Protein 3OIO (pdb70)

InterPro domains:
  IPR009057 Homedomain-like superfamily [SSF46689] (219-269)
  IPR009057 Homedomain-like superfamily [SSF46689] (271-321)
  IPR018060 AraC-like, DNA binding HTH domain [PF12833] (242-319)
  IPR018060 AraC-like, DNA binding HTH domain [PS01124] (222-320)
  IPR018060 AraC-like, DNA binding HTH domain [SM00342] (235-318)
  IPR018062 HTH domain AraC-type, conserved site [PS00041] (272-314)
  IPR029062 Class I glutamine amidotransferase-like [G3DSA:3.40.50.880] (7-208)
  IPR029062 Class I glutamine amidotransferase-like [SSF52317] (12-199)

Sequence (111 aa):
NAGSQPKKLTEAVSLEANIEEEPLSTDDIIAYYYYVGVSRRQLERRLFKQQYYLLGTVPSKYYLELLRLNRARQQLLQQTSKSIVQQIGLACGFSSSGPHFSSSSSTTYRNHFNNITPREERRAQRRAQPG

Nearest PDB structures (foldseek):
  3oio-assembly1_A  TM=1.005E+00  e=2.424E-17  Chromobacterium violaceum
  3w6v-assembly1_A  TM=8.859E-01  e=1.548E-05  Streptomyces griseus
  6swi-assembly1_A  TM=8.818E-01  e=4.375E-05  Geobacillus stearothermophilus
  4fe7-assembly1_A-2  TM=9.101E-01  e=1.237E-04  Escherichia coli
  3lsg-assembly1_A  TM=8.053E-01  e=5.445E-05  Fusobacterium nucleatum subsp. nucleatum

Solvent-accessible surface area: 6984 Å² total

CATH classification: 1.10.10.60

Secondary structure (DSSP, 8-state):
-GGG-HHHHHHHH----SSSPPPHHHHHHHHTS-HHHHHHHHHHHTSS-HHHHHHHHHHHHHHHHHHH----HHHHHHHTT-S-HHHHHHHHHHHHSS-HHHHHHTTT---

Radius of gyration: 15.27 Å; Cα contacts (8 Å, |Δi|>4): 131; chains: 1; bounding box: 41×25×36 Å

Structure (mmCIF, N/CA/C/O backbone):
data_3OIO
#
_entry.id   3OIO
#
_cell.length_a   96.753
_cell.length_b   96.753
_cell.length_c   33.312
_cell.angle_alpha   90.000
_cell.angle_beta   90.000
_cell.angle_gamma   120.000
#
_symmetry.space_group_name_H-M   'P 65'
#
loop_
_entity.id
_entity.type
_entity.pdbx_description
1 polymer 'Transcriptional regulator (AraC-type DNA-binding domain-containing proteins)'
2 non-polymer 'CHLORIDE ION'
3 non-polymer 'SULFATE ION'
4 water water
#
loop_
_atom_site.group_PDB
_atom_site.id
_atom_site.type_symbol
_atom_site.label_atom_id
_atom_site.label_alt_id
_atom_site.label_comp_id
_atom_site.label_asym_id
_atom_site.label_entity_id
_atom_site.label_seq_id
_atom_site.pdbx_PDB_ins_code
_atom_site.Cartn_x
_atom_site.Cartn_y
_atom_site.Cartn_z
_atom_site.occupancy
_atom_site.B_iso_or_equiv
_atom_site.auth_seq_id
_atom_site.auth_comp_id
_atom_site.auth_asym_id
_atom_site.auth_atom_id
_atom_site.pdbx_PDB_model_num
ATOM 1 N N . ASN A 1 2 ? 16.846 59.690 7.856 1.00 40.68 214 ASN A N 1
ATOM 2 C CA . ASN A 1 2 ? 15.500 59.308 8.413 1.00 39.91 214 ASN A CA 1
ATOM 3 C C . ASN A 1 2 ? 15.283 57.782 8.306 1.00 40.61 214 ASN A C 1
ATOM 4 O O . ASN A 1 2 ? 15.539 57.189 7.240 1.00 41.79 214 ASN A O 1
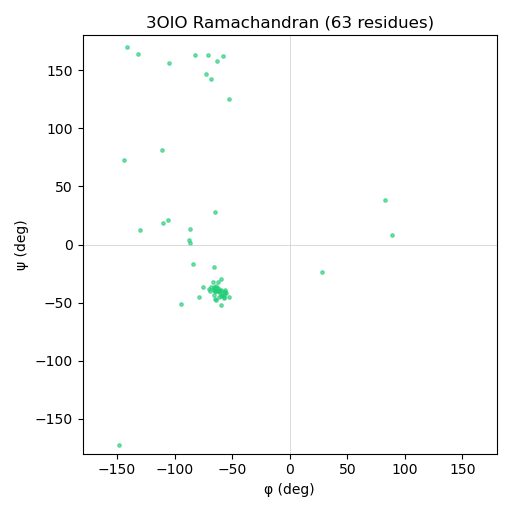ATOM 6 N N . ALA A 1 3 ? 14.790 57.170 9.393 1.00 42.02 215 ALA A N 1
ATOM 7 C CA . ALA A 1 3 ? 14.792 55.693 9.573 1.00 43.26 215 ALA A CA 1
ATOM 8 C C . ALA A 1 3 ? 14.167 54.886 8.419 1.00 43.84 215 ALA A C 1
ATOM 9 O O . ALA A 1 3 ? 14.742 53.866 8.006 1.00 44.78 215 ALA A O 1
ATOM 11 N N . GLY A 1 4 ? 13.006 55.325 7.919 1.00 44.14 216 GLY A N 1
ATOM 12 C CA . GLY A 1 4 ? 12.305 54.647 6.808 1.00 43.61 216 GLY A CA 1
ATOM 13 C C . GLY A 1 4 ? 13.117 54.566 5.520 1.00 44.03 216 GLY A C 1
ATOM 14 O O . GLY A 1 4 ? 12.960 53.641 4.716 1.00 42.27 216 GLY A O 1
ATOM 15 N N . SER A 1 5 ? 13.978 55.565 5.337 1.00 46.13 217 SER A N 1
ATOM 16 C CA . SER A 1 5 ? 14.923 55.633 4.227 1.00 46.98 217 SER A CA 1
ATOM 17 C C . SER A 1 5 ? 16.233 54.909 4.559 1.00 45.09 217 SER A C 1
ATOM 18 O O . SER A 1 5 ? 17.185 54.942 3.767 1.00 45.85 217 SER A O 1
ATOM 21 N N . GLN A 1 6 ? 16.290 54.275 5.729 1.00 41.63 218 GLN A N 1
ATOM 22 C CA . GLN A 1 6 ? 17.429 53.404 6.063 1.00 37.55 218 GLN A CA 1
ATOM 23 C C . GLN A 1 6 ? 16.962 51.998 6.093 1.00 33.89 218 GLN A C 1
ATOM 24 O O . GLN A 1 6 ? 16.685 51.459 7.191 1.00 32.06 218 GLN A O 1
ATOM 30 N N . PRO A 1 7 ? 16.863 51.389 4.906 1.00 31.53 219 PRO A N 1
ATOM 31 C CA . PRO A 1 7 ? 16.292 50.065 4.834 1.00 29.10 219 PRO A CA 1
ATOM 32 C C . PRO A 1 7 ? 17.010 49.042 5.685 1.00 25.62 219 PRO A C 1
ATOM 33 O O . PRO A 1 7 ? 16.369 48.122 6.155 1.00 24.39 219 PRO A O 1
ATOM 37 N N A LYS A 1 8 ? 18.325 49.167 5.875 0.50 24.34 220 LYS A N 1
ATOM 38 N N B LYS A 1 8 ? 18.332 49.151 5.855 0.50 24.29 220 LYS A N 1
ATOM 39 C CA A LYS A 1 8 ? 18.985 48.172 6.694 0.50 22.44 220 LYS A CA 1
ATOM 40 C CA B LYS A 1 8 ? 19.022 48.168 6.680 0.50 22.40 220 LYS A CA 1
ATOM 41 C C A LYS A 1 8 ? 18.537 48.244 8.140 0.50 21.41 220 LYS A C 1
ATOM 42 C C B LYS A 1 8 ? 18.583 48.247 8.140 0.50 21.34 220 LYS A C 1
ATOM 43 O O A LYS A 1 8 ? 18.391 47.216 8.808 0.50 20.73 220 LYS A O 1
ATOM 44 O O B LYS A 1 8 ? 18.469 47.219 8.814 0.50 20.64 220 LYS A O 1
ATOM 55 N N . LEU A 1 9 ? 18.323 49.461 8.624 1.00 20.84 221 LEU A N 1
ATOM 56 C CA . LEU A 1 9 ? 17.873 49.637 9.994 1.00 20.22 221 LEU A CA 1
ATOM 57 C C . LEU A 1 9 ? 16.427 49.139 10.144 1.00 19.37 221 LEU A C 1
ATOM 58 O O . LEU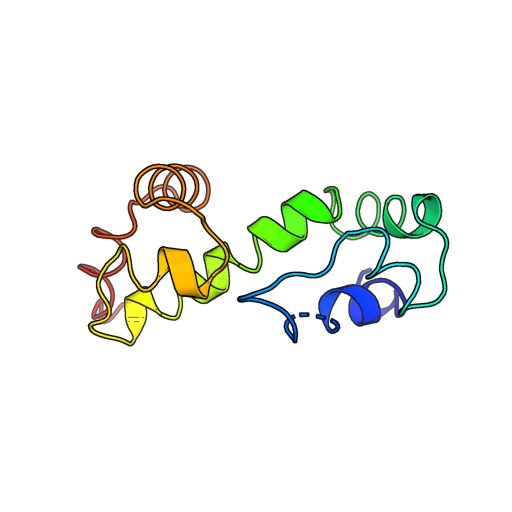 A 1 9 ? 16.102 48.418 11.091 1.00 18.96 221 LEU A O 1
ATOM 63 N N . THR A 1 10 ? 15.537 49.521 9.231 1.00 19.47 222 THR A N 1
ATOM 64 C CA . THR A 1 10 ? 14.157 49.016 9.310 1.00 19.32 222 THR A CA 1
ATOM 65 C C . THR A 1 10 ? 14.095 47.488 9.154 1.00 18.90 222 THR A C 1
ATOM 66 O O . THR A 1 10 ? 13.274 46.833 9.801 1.00 18.49 222 THR A O 1
ATOM 70 N N . GLU A 1 11 ? 15.010 46.903 8.361 1.00 17.69 223 GLU A N 1
ATOM 71 C CA . GLU A 1 11 ? 15.055 45.447 8.237 1.00 17.60 223 GLU A CA 1
ATOM 72 C C . GLU A 1 11 ? 15.423 44.815 9.581 1.00 16.89 223 GLU A C 1
ATOM 73 O O . GLU A 1 11 ? 14.799 43.849 10.030 1.00 17.27 223 GLU A O 1
ATOM 79 N N . ALA A 1 12 ? 16.450 45.376 10.213 1.00 15.76 224 ALA A N 1
ATOM 80 C CA . ALA A 1 12 ? 16.889 44.877 11.528 1.00 15.06 224 ALA A CA 1
ATOM 81 C C . ALA A 1 12 ? 15.742 44.985 12.537 1.00 15.42 224 ALA A C 1
ATOM 82 O O . ALA A 1 12 ? 15.491 44.050 13.310 1.00 15.19 224 ALA A O 1
ATOM 84 N N . VAL A 1 13 ? 15.036 46.111 12.545 1.00 14.87 225 VAL A N 1
ATOM 85 C CA . VAL A 1 13 ? 13.952 46.250 13.502 1.00 15.25 225 VAL A CA 1
ATOM 86 C C . VAL A 1 13 ? 12.832 45.236 13.220 1.00 15.90 225 VAL A C 1
ATOM 87 O O . VAL A 1 13 ? 12.287 44.643 14.150 1.00 15.58 225 VAL A O 1
ATOM 91 N N . SER A 1 14 ? 12.517 45.010 11.946 1.00 15.55 226 SER A N 1
ATOM 92 C CA . SER A 1 14 ? 11.500 44.008 11.602 1.00 16.89 226 SER A CA 1
ATOM 93 C C . SER A 1 14 ? 11.907 42.610 12.054 1.00 17.15 226 SER A C 1
ATOM 94 O O . SER A 1 14 ? 11.078 41.844 12.560 1.00 17.66 226 SER A O 1
ATOM 97 N N . LEU A 1 15 ? 13.195 42.287 11.906 1.00 16.87 227 LEU A N 1
ATOM 98 C CA . LEU A 1 15 ? 13.675 41.000 12.352 1.00 17.06 227 LEU A CA 1
ATOM 99 C C . LEU A 1 15 ? 13.555 40.893 13.872 1.00 16.96 227 LEU A C 1
ATOM 100 O O . LEU A 1 15 ? 13.106 39.861 14.402 1.00 17.61 227 LEU A O 1
ATOM 113 N N . GLU A 1 17 ? 11.407 42.396 15.777 1.00 15.27 229 GLU A N 1
ATOM 114 C CA . GLU A 1 17 ? 9.977 42.281 16.073 1.00 16.29 229 GLU A CA 1
ATOM 115 C C . GLU A 1 17 ? 9.428 40.869 15.895 1.00 18.12 229 GLU A C 1
ATOM 116 O O . GLU A 1 17 ? 8.414 40.534 16.529 1.00 19.56 229 GLU A O 1
ATOM 122 N N . ALA A 1 18 ? 10.088 40.052 15.066 1.00 18.39 230 ALA A N 1
ATOM 123 C CA . ALA A 1 18 ? 9.700 38.660 14.874 1.00 19.58 230 ALA A CA 1
ATOM 124 C C . ALA A 1 18 ? 10.314 37.712 15.901 1.00 20.00 230 ALA A C 1
ATOM 125 O O . ALA A 1 18 ? 10.036 36.508 15.853 1.00 21.18 230 ALA A O 1
ATOM 127 N N . ASN A 1 19 ? 11.092 38.245 16.846 1.00 18.05 231 ASN A N 1
ATOM 128 C CA . ASN A 1 19 ? 11.868 37.415 17.785 1.00 17.49 231 ASN A CA 1
ATOM 129 C C . ASN A 1 19 ? 11.885 38.090 19.153 1.00 17.06 231 ASN A C 1
ATOM 130 O O . ASN A 1 19 ? 12.895 38.663 19.590 1.00 16.49 231 ASN A O 1
ATOM 135 N N . ILE A 1 20 ? 10.735 38.042 19.817 1.00 17.95 232 ILE A N 1
ATOM 136 C CA . ILE A 1 20 ? 10.574 38.738 21.083 1.00 18.86 232 ILE A CA 1
ATOM 137 C C . ILE A 1 20 ? 10.830 37.877 22.322 1.00 19.81 232 ILE A C 1
ATOM 138 O O . ILE A 1 20 ? 11.602 38.281 23.213 1.00 19.61 232 ILE A O 1
ATOM 143 N N . GLU A 1 21 ? 10.195 36.708 22.399 1.00 21.47 233 GLU A N 1
ATOM 144 C CA . GLU A 1 21 ? 10.386 35.832 23.566 1.00 22.71 233 GLU A CA 1
ATOM 145 C C . GLU A 1 21 ? 11.796 35.254 23.712 1.00 22.22 233 GLU A C 1
ATOM 146 O O . GLU A 1 21 ? 12.311 35.116 24.846 1.00 22.20 233 GLU A O 1
ATOM 152 N N A GLU A 1 22 ? 12.404 34.933 22.571 0.50 21.27 234 GLU A N 1
ATOM 153 N N B GLU A 1 22 ? 12.404 34.892 22.583 0.50 21.30 234 GLU A N 1
ATOM 154 C CA A GLU A 1 22 ? 13.794 34.457 22.486 0.50 21.13 234 GLU A CA 1
ATOM 155 C CA B GLU A 1 22 ? 13.819 34.478 22.536 0.50 21.11 234 GLU A CA 1
ATOM 156 C C A GLU A 1 22 ? 14.538 35.396 21.541 0.50 19.30 234 GLU A C 1
ATOM 157 C C B GLU A 1 22 ? 14.529 35.399 21.562 0.50 19.33 234 GLU A C 1
ATOM 158 O O A GLU A 1 22 ? 14.684 35.106 20.337 0.50 19.58 234 GLU A O 1
ATOM 159 O O B GLU A 1 22 ? 14.639 35.096 20.358 0.50 19.72 234 GLU A O 1
ATOM 170 N N . PRO A 1 23 ? 14.983 36.549 22.062 1.00 17.92 235 PRO A N 1
ATOM 171 C CA . PRO A 1 23 ? 15.533 37.570 21.156 1.00 17.42 235 PRO A CA 1
ATOM 172 C C . PRO A 1 23 ? 16.868 37.175 20.552 1.00 17.32 235 PRO A C 1
ATOM 173 O O . PRO A 1 23 ? 17.621 36.405 21.144 1.00 18.89 235 PRO A O 1
ATOM 177 N N . LEU A 1 24 ? 17.116 37.642 19.335 1.00 17.17 236 LEU A N 1
ATOM 178 C CA . LEU A 1 24 ? 18.389 37.369 18.672 1.00 17.82 236 LEU A CA 1
ATOM 179 C C . LEU A 1 24 ? 19.526 38.175 19.308 1.00 17.57 236 LEU A C 1
ATOM 180 O O . LEU A 1 24 ? 19.322 39.303 19.746 1.00 17.46 236 LEU A O 1
ATOM 185 N N . SER A 1 25 ? 20.746 37.617 19.340 1.00 16.47 237 SER A N 1
ATOM 186 C CA . SER A 1 25 ? 21.873 38.437 19.704 1.00 16.60 237 SER A CA 1
ATOM 187 C C . SER A 1 25 ? 22.057 39.550 18.659 1.00 16.73 237 SER A C 1
ATOM 188 O O . SER A 1 25 ? 21.635 39.407 17.498 1.00 16.73 237 SER A O 1
ATOM 191 N N . THR A 1 26 ? 22.733 40.635 19.045 1.00 17.06 238 THR A N 1
ATOM 192 C CA . THR A 1 26 ? 23.059 41.714 18.069 1.00 18.58 238 THR A CA 1
ATOM 193 C C . THR A 1 26 ? 23.857 41.165 16.878 1.00 17.50 238 THR A C 1
ATOM 194 O O . THR A 1 26 ? 23.604 41.526 15.723 1.00 16.80 238 THR A O 1
ATOM 198 N N . ASP A 1 27 ? 24.810 40.269 17.169 1.00 17.51 239 ASP A N 1
ATOM 199 C CA . ASP A 1 27 ? 25.576 39.647 16.101 1.00 18.56 239 ASP A CA 1
ATOM 200 C C . ASP A 1 27 ? 24.690 38.903 15.129 1.00 17.18 239 ASP A C 1
ATOM 201 O O . ASP A 1 27 ? 24.923 38.974 13.922 1.00 16.93 239 ASP A O 1
ATOM 206 N N . ASP A 1 28 ? 23.723 38.150 15.652 1.00 16.73 240 ASP A N 1
ATOM 207 C CA . ASP A 1 28 ? 22.806 37.422 14.782 1.00 16.53 240 ASP A CA 1
ATOM 208 C C . ASP A 1 28 ? 21.918 38.338 13.959 1.00 15.55 240 ASP A C 1
ATOM 209 O O . ASP A 1 28 ? 21.658 38.041 12.773 1.00 15.55 240 ASP A O 1
ATOM 214 N N A ILE A 1 29 ? 21.474 39.457 14.536 0.50 14.77 241 ILE A N 1
ATOM 215 N N B ILE A 1 29 ? 21.475 39.453 14.544 0.50 14.87 241 ILE A N 1
ATOM 216 C CA A ILE A 1 29 ? 20.703 40.422 13.733 0.50 14.88 241 ILE A CA 1
ATOM 217 C CA B ILE A 1 29 ? 20.699 40.427 13.757 0.50 15.10 241 ILE A CA 1
ATOM 218 C C A ILE A 1 29 ? 21.570 40.904 12.571 0.50 14.32 241 ILE A C 1
ATOM 219 C C B ILE A 1 29 ? 21.562 40.917 12.586 0.50 14.46 241 ILE A C 1
ATOM 220 O O A ILE A 1 29 ? 21.128 40.926 11.410 0.50 14.49 241 ILE A O 1
ATOM 221 O O B ILE A 1 29 ? 21.111 40.937 11.428 0.50 14.68 241 ILE A O 1
ATOM 230 N N . ALA A 1 30 ? 22.810 41.281 12.881 1.00 14.23 242 ALA A N 1
ATOM 231 C CA . ALA A 1 30 ? 23.724 41.757 11.840 1.00 14.81 242 ALA A CA 1
ATOM 232 C C . ALA A 1 30 ? 23.981 40.693 10.765 1.00 15.54 242 ALA A C 1
ATOM 233 O O . ALA A 1 30 ? 23.951 41.027 9.563 1.00 15.50 242 ALA A O 1
ATOM 235 N N A TYR A 1 31 ? 24.205 39.434 11.157 0.50 15.65 243 TYR A N 1
ATOM 236 N N B TYR A 1 31 ? 24.205 39.440 11.171 0.50 16.14 243 TYR A N 1
ATOM 237 C CA A TYR A 1 31 ? 24.420 38.372 10.146 0.50 16.96 243 TYR A CA 1
ATOM 238 C CA B TYR A 1 31 ? 24.481 38.365 10.199 0.50 18.31 243 TYR A CA 1
ATOM 239 C C A TYR A 1 31 ? 23.204 38.215 9.233 0.50 17.80 243 TYR A C 1
ATOM 240 C C B TYR A 1 31 ? 23.280 38.189 9.264 0.50 18.37 243 TYR A C 1
ATOM 241 O O A TYR A 1 31 ? 23.346 38.046 8.009 0.50 18.44 243 TYR A O 1
ATOM 242 O O B TYR A 1 31 ? 23.427 37.997 8.047 0.50 18.89 243 TYR A O 1
ATOM 259 N N A TYR A 1 32 ? 22.005 38.270 9.819 0.50 17.91 244 TYR A N 1
ATOM 260 N N B TYR A 1 32 ? 22.077 38.278 9.824 0.50 18.30 244 TYR A N 1
ATOM 261 C CA A TYR A 1 32 ? 20.792 38.022 9.044 0.50 19.29 244 TYR A CA 1
ATOM 262 C CA B TYR A 1 32 ? 20.893 38.040 9.026 0.50 19.46 244 TYR A CA 1
ATOM 263 C C A TYR A 1 32 ? 20.432 39.200 8.121 0.50 19.12 244 TYR A C 1
ATOM 264 C C B TYR A 1 32 ? 20.657 39.191 8.039 0.50 19.13 244 TYR A C 1
ATOM 265 O O A TYR A 1 32 ? 19.828 38.984 7.058 0.50 20.18 244 TYR A O 1
ATOM 266 O O B TYR A 1 32 ? 20.387 38.953 6.841 0.50 19.74 244 TYR A O 1
ATOM 283 N N . VAL A 1 33 ? 20.766 40.424 8.524 1.00 18.77 245 VAL A N 1
ATOM 284 C CA . VAL A 1 33 ? 20.579 41.597 7.653 1.00 19.24 245 VAL A CA 1
ATOM 285 C C . VAL A 1 33 ? 21.744 41.862 6.705 1.00 19.22 245 VAL A C 1
ATOM 286 O O . VAL A 1 33 ? 21.575 42.594 5.713 1.00 21.70 245 VAL A O 1
ATOM 290 N N . GLY A 1 34 ? 22.894 41.246 6.942 1.00 17.49 246 GLY A N 1
ATOM 291 C CA . GLY A 1 34 ? 23.990 41.381 6.000 1.00 17.39 246 GLY A CA 1
ATOM 292 C C . GLY A 1 34 ? 24.804 42.641 6.188 1.00 16.76 246 GLY A C 1
ATOM 293 O O . GLY A 1 34 ? 25.221 43.270 5.200 1.00 17.04 246 GLY A O 1
ATOM 294 N N . VAL A 1 35 ? 25.027 43.022 7.447 1.00 15.55 247 VAL A N 1
ATOM 295 C CA . VAL A 1 35 ? 25.989 44.092 7.734 1.00 15.52 247 VAL A CA 1
ATOM 296 C C . VAL A 1 35 ? 26.906 43.624 8.849 1.00 14.66 247 VAL A C 1
ATOM 297 O O . VAL A 1 35 ? 26.577 42.642 9.534 1.00 15.33 247 VAL A O 1
ATOM 301 N N . SER A 1 36 ? 28.046 44.295 9.052 1.00 13.99 248 SER A N 1
ATOM 302 C CA . SER A 1 36 ? 28.871 43.944 10.213 1.00 14.53 248 SER A CA 1
ATOM 303 C C . SER A 1 36 ? 28.222 44.382 11.507 1.00 14.51 248 SER A C 1
ATOM 304 O O . SER A 1 36 ? 27.316 45.231 11.508 1.00 14.72 248 SER A O 1
ATOM 307 N N . ARG A 1 37 ? 28.692 43.818 12.616 1.00 14.89 249 ARG A N 1
ATOM 308 C CA . ARG A 1 37 ? 28.187 44.257 13.900 1.00 15.47 249 ARG A CA 1
ATOM 309 C C . ARG A 1 37 ? 28.392 45.783 14.087 1.00 15.53 249 ARG A C 1
ATOM 310 O O . ARG A 1 37 ? 27.490 46.506 14.539 1.00 16.20 249 ARG A O 1
ATOM 318 N N . ARG A 1 38 ? 29.593 46.265 13.764 1.00 15.69 250 ARG A N 1
ATOM 319 C CA . ARG A 1 38 ? 29.898 47.680 13.879 1.00 17.34 250 ARG A CA 1
ATOM 320 C C . ARG A 1 38 ? 28.927 48.525 13.054 1.00 17.48 250 ARG A C 1
ATOM 321 O O . ARG A 1 38 ? 28.453 49.571 13.507 1.00 17.77 250 ARG A O 1
ATOM 329 N N . GLN A 1 39 ? 28.650 48.077 11.838 1.00 16.37 251 GLN A N 1
ATOM 330 C CA . GLN A 1 39 ? 27.724 48.818 10.982 1.00 16.48 251 GLN A CA 1
ATOM 331 C C . GLN A 1 39 ? 26.314 48.827 11.545 1.00 15.33 251 GLN A C 1
ATOM 332 O O . GLN A 1 39 ? 25.631 49.836 11.454 1.00 16.79 251 GLN A O 1
ATOM 338 N N . LEU A 1 40 ? 25.886 47.719 12.155 1.00 14.32 252 LEU A N 1
ATOM 339 C CA . LEU A 1 40 ? 24.553 47.674 12.722 1.00 13.50 252 LEU A CA 1
ATOM 340 C C . LEU A 1 40 ? 24.498 48.666 13.891 1.00 15.26 252 LEU A C 1
ATOM 341 O O . LEU A 1 40 ? 23.529 49.430 14.049 1.00 14.99 252 LEU A O 1
ATOM 346 N N . GLU A 1 41 ? 25.554 48.660 14.701 1.00 16.15 253 GLU A N 1
ATOM 347 C CA . GLU A 1 41 ? 25.619 49.590 15.836 1.00 19.24 253 GLU A CA 1
ATOM 348 C C . GLU A 1 41 ? 25.583 51.031 15.348 1.00 20.70 253 GLU A C 1
ATOM 349 O O . GLU A 1 41 ? 24.887 51.886 15.944 1.00 21.96 253 GLU A O 1
ATOM 355 N N A ARG A 1 42 ? 26.313 51.321 14.274 0.50 21.62 254 ARG A N 1
ATOM 356 N N B ARG A 1 42 ? 26.322 51.314 14.279 0.50 21.68 254 ARG A N 1
ATOM 357 C CA A ARG A 1 42 ? 26.314 52.671 13.725 0.50 23.51 254 ARG A CA 1
ATOM 358 C CA B ARG A 1 42 ? 26.332 52.642 13.684 0.50 23.64 254 ARG A CA 1
ATOM 359 C C A ARG A 1 42 ? 24.919 53.100 13.251 0.50 23.52 254 ARG A C 1
ATOM 360 C C B ARG A 1 42 ? 24.926 53.087 13.261 0.50 23.59 254 ARG A C 1
ATOM 361 O O A ARG A 1 42 ? 24.512 54.256 13.465 0.50 24.42 254 ARG A O 1
ATOM 362 O O B ARG A 1 42 ? 24.523 54.238 13.510 0.50 24.47 254 ARG A O 1
ATOM 377 N N . LEU A 1 43 ? 24.177 52.176 12.641 1.00 22.47 255 LEU A N 1
ATOM 378 C CA . LEU A 1 43 ? 22.815 52.480 12.184 1.00 23.02 255 LEU A CA 1
ATOM 379 C C . LEU A 1 43 ? 21.930 52.845 13.370 1.00 23.20 255 LEU A C 1
ATOM 380 O O . LEU A 1 43 ? 21.167 53.833 13.319 1.00 23.24 255 LEU A O 1
ATOM 385 N N . PHE A 1 44 ? 22.020 52.067 14.440 1.00 22.56 256 PHE A N 1
ATOM 386 C CA . PHE A 1 44 ? 21.144 52.301 15.587 1.00 22.81 256 PHE A CA 1
ATOM 387 C C . PHE A 1 44 ? 21.536 53.574 16.268 1.00 25.44 256 PHE A C 1
ATOM 388 O O . PHE A 1 44 ? 20.658 54.355 16.681 1.00 25.22 256 PHE A O 1
ATOM 396 N N . LYS A 1 45 ? 22.842 53.834 16.348 1.00 26.43 257 LYS A N 1
ATOM 397 C CA . LYS A 1 45 ? 23.295 55.078 16.987 1.00 30.48 257 LYS A CA 1
ATOM 398 C C . LYS A 1 45 ? 22.888 56.326 16.191 1.00 32.11 257 LYS A C 1
ATOM 399 O O . LYS A 1 45 ? 22.336 57.299 16.777 1.00 32.06 257 LYS A O 1
ATOM 405 N N A GLN A 1 46 ? 23.055 56.272 14.867 0.50 32.28 258 GLN A N 1
ATOM 406 N N B GLN A 1 46 ? 23.223 56.332 14.902 0.50 32.87 258 GLN A N 1
ATOM 407 C CA A GLN A 1 46 ? 22.680 57.383 13.978 0.50 33.63 258 GLN A CA 1
ATOM 408 C CA B GLN A 1 46 ? 23.085 57.522 14.068 0.50 34.81 258 GLN A CA 1
ATOM 409 C C A GLN A 1 46 ? 21.166 57.603 13.772 0.50 33.25 258 GLN A C 1
ATOM 410 C C B GLN A 1 46 ? 21.631 57.827 13.744 0.50 34.53 258 GLN A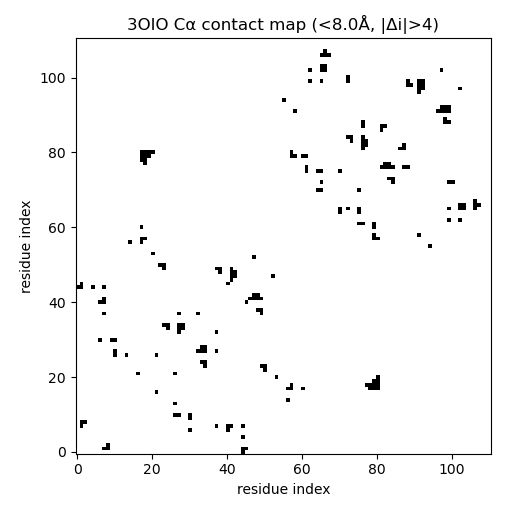 C 1
ATOM 411 O O A GLN A 1 46 ? 20.685 58.738 13.862 0.50 33.43 258 GLN A O 1
ATOM 412 O O B GLN A 1 46 ? 21.269 58.976 13.478 0.50 35.21 258 GLN A O 1
ATOM 423 N N A TYR A 1 47 ? 20.411 56.541 13.503 0.50 32.51 259 TYR A N 1
ATOM 424 N N B TYR A 1 47 ? 20.787 56.806 13.779 0.50 33.68 259 TYR A N 1
ATOM 425 C CA A TYR A 1 47 ? 19.013 56.697 13.054 0.50 31.79 259 TYR A CA 1
ATOM 426 C CA B TYR A 1 47 ? 19.374 57.025 13.504 0.50 33.11 259 TYR A CA 1
ATOM 427 C C A TYR A 1 47 ? 17.933 56.419 14.093 0.50 31.42 259 TYR A C 1
ATOM 428 C C B TYR A 1 47 ? 18.525 56.942 14.765 0.50 32.56 259 TYR A C 1
ATOM 429 O O A TYR A 1 47 ? 16.731 56.635 13.833 0.50 29.81 259 TYR A O 1
ATOM 430 O O B TYR A 1 47 ? 17.979 57.943 15.192 0.50 32.01 259 TYR A O 1
ATOM 447 N N A LEU A 1 48 ? 18.363 55.983 15.276 0.50 30.30 260 LEU A N 1
ATOM 448 N N B LEU A 1 48 ? 18.410 55.763 15.364 0.50 30.98 260 LEU A N 1
ATOM 449 C CA A LEU A 1 48 ? 17.455 55.852 16.407 0.50 30.04 260 LEU A CA 1
ATOM 450 C CA B LEU A 1 48 ? 17.523 55.611 16.517 0.50 30.42 260 LEU A CA 1
ATOM 451 C C A LEU A 1 48 ? 18.020 56.428 17.707 0.50 30.38 260 LEU A C 1
ATOM 452 C C B LEU A 1 48 ? 18.113 56.152 17.816 0.50 30.65 260 LEU A C 1
ATOM 453 O O A LEU A 1 48 ? 17.280 56.617 18.658 0.50 31.05 260 LEU A O 1
ATOM 454 O O B LEU A 1 48 ? 17.490 56.058 18.871 0.50 30.91 260 LEU A O 1
ATOM 463 N N . GLY A 1 49 ? 19.326 56.691 17.745 1.00 31.36 261 GLY A N 1
ATOM 464 C CA . GLY A 1 49 ? 19.969 57.291 18.935 1.00 30.88 261 GLY A CA 1
ATOM 465 C C . GLY A 1 49 ? 20.333 56.372 20.090 1.00 30.55 261 GLY A C 1
ATOM 466 O O . GLY A 1 49 ? 20.483 56.836 21.221 1.00 31.87 261 GLY A O 1
ATOM 467 N N . THR A 1 50 ? 20.452 55.072 19.838 1.00 28.28 262 THR A N 1
ATOM 468 C CA . THR A 1 50 ? 20.718 54.114 20.916 1.00 27.36 262 THR A CA 1
ATOM 469 C C . THR A 1 50 ? 21.557 52.954 20.375 1.00 26.54 262 THR A C 1
ATOM 470 O O . THR A 1 50 ? 22.085 53.048 19.273 1.00 28.38 262 THR A O 1
ATOM 474 N N . VAL A 1 51 ? 21.765 51.925 21.172 1.00 23.47 263 VAL A N 1
ATOM 475 C CA . VAL A 1 51 ? 22.476 50.751 20.714 1.00 21.41 263 VAL A CA 1
ATOM 476 C C . VAL A 1 51 ? 21.476 49.634 20.467 1.00 18.07 263 VAL A C 1
ATOM 477 O O . VAL A 1 51 ? 20.374 49.649 21.023 1.00 17.88 263 VAL A O 1
ATOM 481 N N . PRO A 1 52 ? 21.828 48.667 19.614 1.00 16.76 264 PRO A N 1
ATOM 482 C CA . PRO A 1 52 ? 20.820 47.657 19.265 1.00 15.36 264 PRO A CA 1
ATOM 483 C C . PRO A 1 52 ? 20.216 46.902 20.463 1.00 14.79 264 PRO A C 1
ATOM 484 O O . PRO A 1 52 ? 18.996 46.704 20.506 1.00 14.78 264 PRO A O 1
ATOM 488 N N . SER A 1 53 ? 21.028 46.533 21.445 1.00 15.92 265 SER A N 1
ATOM 489 C CA . SER A 1 53 ? 20.540 45.765 22.595 1.00 15.88 265 SER A CA 1
ATOM 490 C C . SER A 1 53 ? 19.533 46.579 23.408 1.00 15.48 265 SER A C 1
ATOM 491 O O . SER A 1 53 ? 18.558 46.038 23.956 1.00 15.96 265 SER A O 1
ATOM 494 N N . LYS A 1 54 ? 19.759 47.879 23.486 1.00 15.43 266 LYS A N 1
ATOM 495 C CA . LYS A 1 54 ? 18.831 48.735 24.242 1.00 16.34 266 LYS A CA 1
ATOM 496 C C . LYS A 1 54 ? 17.535 48.981 23.502 1.00 15.64 266 LYS A C 1
ATOM 497 O O . LYS A 1 54 ? 16.450 48.963 24.125 1.00 15.34 266 LYS A O 1
ATOM 503 N N . TYR A 1 55 ? 17.608 49.113 22.171 1.00 14.35 267 TYR A N 1
ATOM 504 C CA . TYR A 1 55 ? 16.375 49.211 21.402 1.00 14.57 267 TYR A CA 1
ATOM 505 C C . TYR A 1 55 ? 15.590 47.880 21.528 1.00 13.56 267 TYR A C 1
ATOM 506 O O . TYR A 1 55 ? 14.363 47.867 21.644 1.00 14.31 267 TYR A O 1
ATOM 515 N N . TYR A 1 56 ? 16.302 46.758 21.505 1.00 13.32 268 TYR A N 1
ATOM 516 C CA . TYR A 1 56 ? 15.630 45.450 21.630 1.00 12.56 268 TYR A CA 1
ATOM 517 C C . TYR A 1 56 ? 14.884 45.342 22.973 1.00 12.45 268 TYR A C 1
ATOM 518 O O . TYR A 1 56 ? 13.750 44.827 23.045 1.00 12.01 268 TYR A O 1
ATOM 527 N N . LEU A 1 57 ? 15.509 45.851 24.021 1.00 13.45 269 LEU A N 1
ATOM 528 C CA . LEU A 1 57 ? 14.850 45.901 25.331 1.00 13.17 269 LEU A CA 1
ATOM 529 C C . LEU A 1 57 ? 13.587 46.789 25.232 1.00 13.20 269 LEU A C 1
ATOM 530 O O . LEU A 1 57 ? 12.529 46.416 25.756 1.00 12.89 269 LEU A O 1
ATOM 535 N N . GLU A 1 58 ? 13.692 47.956 24.582 1.00 12.25 270 GLU A N 1
ATOM 536 C CA . GLU A 1 58 ? 12.495 48.797 24.420 1.00 13.57 270 GLU A CA 1
ATOM 537 C C . GLU A 1 58 ? 11.361 48.041 23.713 1.00 12.96 270 GLU A C 1
ATOM 538 O O . GLU A 1 58 ? 10.195 48.163 24.080 1.00 12.62 270 GLU A O 1
ATOM 544 N N A LEU A 1 59 ? 11.720 47.291 22.682 0.50 12.97 271 LEU A N 1
ATOM 545 N N B LEU A 1 59 ? 11.708 47.289 22.668 0.50 12.76 271 LEU A N 1
ATOM 546 C CA A LEU A 1 59 ? 10.750 46.535 21.910 0.50 13.40 271 LEU A CA 1
ATOM 547 C CA B LEU A 1 59 ? 10.714 46.517 21.913 0.50 12.96 271 LEU A CA 1
ATOM 548 C C A LEU A 1 59 ? 10.076 45.473 22.794 0.50 12.62 271 LEU A C 1
ATOM 549 C C B LEU A 1 59 ? 10.059 45.463 22.804 0.50 12.38 271 LEU A C 1
ATOM 550 O O A LEU A 1 59 ? 8.841 45.352 22.812 0.50 12.65 271 LEU A O 1
ATOM 551 O O B LEU A 1 59 ? 8.827 45.321 22.822 0.50 12.40 271 LEU A O 1
ATOM 560 N N . ARG A 1 60 ? 10.885 44.729 23.551 1.00 12.03 272 ARG A N 1
ATOM 561 C CA . ARG A 1 60 ? 10.360 43.690 24.452 1.00 12.31 272 ARG A CA 1
ATOM 562 C C . ARG A 1 60 ? 9.479 44.311 25.551 1.00 11.52 272 ARG A C 1
ATOM 563 O O . ARG A 1 60 ? 8.435 43.737 25.891 1.00 13.07 272 ARG A O 1
ATOM 571 N N . LEU A 1 61 ? 9.876 45.483 26.064 1.00 11.11 273 LEU A N 1
ATOM 572 C CA . LEU A 1 61 ? 9.058 46.196 27.063 1.00 11.51 273 LEU A CA 1
ATOM 573 C C . LEU A 1 61 ? 7.720 46.673 26.477 1.00 11.17 273 LEU A C 1
ATOM 574 O O . LEU A 1 61 ? 6.684 46.630 27.173 1.00 12.57 273 LEU A O 1
ATOM 579 N N . ASN A 1 62 ? 7.728 47.126 25.207 1.00 11.44 274 ASN A N 1
ATOM 580 C CA . ASN A 1 62 ? 6.480 47.482 24.571 1.00 11.98 274 ASN A CA 1
ATOM 581 C C . ASN A 1 62 ? 5.583 46.280 24.308 1.00 13.01 274 ASN A C 1
ATOM 582 O O . ASN A 1 62 ? 4.351 46.407 24.421 1.00 14.15 274 ASN A O 1
ATOM 587 N N . ARG A 1 63 ? 6.168 45.122 23.955 1.00 13.65 275 ARG A N 1
ATOM 588 C CA . ARG A 1 63 ? 5.322 43.931 23.852 1.00 14.04 275 ARG A CA 1
ATOM 589 C C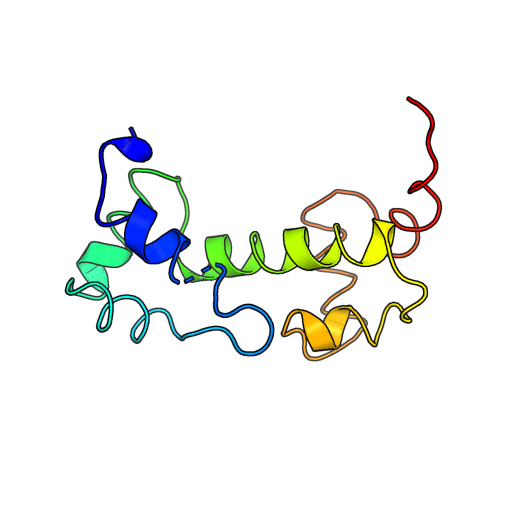 . ARG A 1 63 ? 4.716 43.620 25.239 1.00 14.25 275 ARG A C 1
ATOM 590 O O . ARG A 1 63 ? 3.533 43.240 25.360 1.00 14.88 275 ARG A O 1
ATOM 598 N N . ALA A 1 64 ? 5.517 43.777 26.288 1.00 13.92 276 ALA A N 1
ATOM 599 C CA . ALA A 1 64 ? 5.015 43.512 27.655 1.00 13.33 276 ALA A CA 1
ATOM 600 C C . ALA A 1 64 ? 3.839 44.451 27.964 1.00 13.30 276 ALA A C 1
ATOM 601 O O . ALA A 1 64 ? 2.816 44.055 28.572 1.00 14.71 276 ALA A O 1
ATOM 603 N N . ARG A 1 65 ? 3.976 45.708 27.569 1.00 12.95 277 ARG A N 1
ATOM 604 C CA . ARG A 1 65 ? 2.889 46.667 27.788 1.00 13.86 277 ARG A CA 1
ATOM 605 C C . ARG A 1 65 ? 1.611 46.198 27.084 1.00 15.59 277 ARG A C 1
ATOM 606 O O . ARG A 1 65 ? 0.499 46.267 27.671 1.00 15.67 277 ARG A O 1
ATOM 614 N N A GLN A 1 66 ? 1.748 45.750 25.830 0.50 16.22 278 GLN A N 1
ATOM 615 N N B GLN A 1 66 ? 1.734 45.744 25.838 0.50 17.00 278 GLN A N 1
ATOM 616 C CA A GLN A 1 66 ? 0.613 45.193 25.100 0.50 17.98 278 GLN A CA 1
ATOM 617 C CA B GLN A 1 66 ? 0.571 45.205 25.162 0.50 19.54 278 GLN A CA 1
ATOM 618 C C A GLN A 1 66 ? -0.040 44.029 25.848 0.50 19.30 278 GLN A C 1
ATOM 619 C C B GLN A 1 66 ? -0.057 44.059 25.939 0.50 20.08 278 GLN A C 1
ATOM 620 O O A GLN A 1 66 ? -1.271 43.965 25.936 0.50 20.15 278 GLN A O 1
ATOM 621 O O B GLN A 1 66 ? -1.280 44.022 26.118 0.50 20.78 278 GLN A O 1
ATOM 632 N N . LEU A 1 67 ? 0.769 43.132 26.410 1.00 20.52 279 LEU A N 1
ATOM 633 C CA . LEU A 1 67 ? 0.256 41.977 27.175 1.00 21.23 279 LEU A CA 1
ATOM 634 C C . LEU A 1 67 ? -0.400 42.390 28.514 1.00 21.68 279 LEU A C 1
ATOM 635 O O . LEU A 1 67 ? -1.384 41.782 28.949 1.00 22.44 279 LEU A O 1
ATOM 640 N N . LEU A 1 68 ? 0.131 43.433 29.135 1.00 19.11 280 LEU A N 1
ATOM 641 C CA . LEU A 1 68 ? -0.442 43.967 30.362 1.00 18.93 280 LEU A CA 1
ATOM 642 C C . LEU A 1 68 ? -1.790 44.574 30.111 1.00 20.84 280 LEU A C 1
ATOM 643 O O . LEU A 1 68 ? -2.670 44.545 30.993 1.00 21.31 280 LEU A O 1
ATOM 648 N N . GLN A 1 69 ? -1.958 45.127 28.919 1.00 21.07 281 GLN A N 1
ATOM 649 C CA . GLN A 1 69 ? -3.231 45.749 28.586 1.00 23.49 281 GLN A CA 1
ATOM 650 C C . GLN A 1 69 ? -4.274 44.746 28.084 1.00 25.99 281 GLN A C 1
ATOM 651 O O . GLN A 1 69 ? -5.468 45.057 28.121 1.00 25.52 281 GLN A O 1
ATOM 657 N N . GLN A 1 70 ? -3.845 43.538 27.687 1.00 29.50 282 GLN A N 1
ATOM 658 C CA . GLN A 1 70 ? -4.762 42.549 27.079 1.00 32.54 282 GLN A CA 1
ATOM 659 C C . GLN A 1 70 ? -4.819 41.107 27.572 1.00 35.01 282 GLN A C 1
ATOM 660 O O . GLN A 1 70 ? -5.492 40.281 26.947 1.00 37.75 282 GLN A O 1
ATOM 666 N N . THR A 1 71 ? -4.234 40.770 28.695 1.00 35.32 283 THR A N 1
ATOM 667 C CA . THR A 1 71 ? -4.286 39.383 29.108 1.00 36.86 283 THR A CA 1
ATOM 668 C C . THR A 1 71 ? -4.480 39.358 30.609 1.00 38.13 283 THR A C 1
ATOM 669 O O . THR A 1 71 ? -4.340 40.376 31.259 1.00 38.84 283 THR A O 1
ATOM 673 N N . SER A 1 72 ? -4.764 38.189 31.170 1.00 40.23 284 SER A N 1
ATOM 674 C CA . SER A 1 72 ? -4.790 38.057 32.627 1.00 40.80 284 SER A CA 1
ATOM 675 C C . SER A 1 72 ? -3.545 37.300 33.078 1.00 41.08 284 SER A C 1
ATOM 676 O O . SER A 1 72 ? -3.531 36.724 34.177 1.00 41.59 284 SER A O 1
ATOM 679 N N . LYS A 1 73 ? -2.504 37.300 32.229 1.00 41.20 285 LYS A N 1
ATOM 680 C CA . LYS A 1 73 ? -1.307 36.537 32.519 1.00 40.60 285 LYS A CA 1
ATOM 681 C C . LYS A 1 73 ? -0.702 37.239 33.702 1.00 39.01 285 LYS A C 1
ATOM 682 O O . LYS A 1 73 ? -0.796 38.465 33.796 1.00 39.28 285 LYS A O 1
ATOM 688 N N . SER A 1 74 ? -0.141 36.484 34.632 1.00 38.63 286 SER A N 1
ATOM 689 C CA . SER A 1 74 ? 0.528 37.101 35.770 1.00 37.31 286 SER A CA 1
ATOM 690 C C . SER A 1 74 ? 1.655 38.035 35.280 1.00 35.84 286 SER A C 1
ATOM 691 O O . SER A 1 74 ? 2.116 37.944 34.124 1.00 35.43 286 SER A O 1
ATOM 694 N N . ILE A 1 75 ? 2.096 38.930 36.161 1.00 34.45 287 ILE A N 1
ATOM 695 C CA . ILE A 1 75 ? 3.245 39.775 35.870 1.00 33.44 287 ILE A CA 1
ATOM 696 C C . ILE A 1 75 ? 4.429 38.870 35.501 1.00 32.91 287 ILE A C 1
ATOM 697 O O . ILE A 1 75 ? 5.137 39.129 34.517 1.00 31.38 287 ILE A O 1
ATOM 702 N N . VAL A 1 76 ? 4.593 37.770 36.235 1.00 33.99 288 VAL A N 1
ATOM 703 C CA . VAL A 1 76 ? 5.702 36.842 36.006 1.00 34.90 288 VAL A CA 1
ATOM 704 C C . VAL A 1 76 ? 5.648 36.189 34.624 1.00 33.50 288 VAL A C 1
ATOM 705 O O . VAL A 1 76 ? 6.658 36.132 33.924 1.00 32.65 288 VAL A O 1
ATOM 709 N N A GLN A 1 77 ? 4.462 35.727 34.244 0.50 32.86 289 GLN A N 1
ATOM 710 N N B GLN A 1 77 ? 4.480 35.715 34.218 0.50 32.84 289 GLN A N 1
ATOM 711 C CA A GLN A 1 77 ? 4.215 35.123 32.937 0.50 32.53 289 GLN A CA 1
ATOM 712 C CA B GLN A 1 77 ? 4.368 35.079 32.910 0.50 32.49 289 GLN A CA 1
ATOM 713 C C A GLN A 1 77 ? 4.602 36.077 31.810 0.50 30.38 289 GLN A C 1
ATOM 714 C C B GLN A 1 77 ? 4.591 36.073 31.759 0.50 30.35 289 GLN A C 1
ATOM 715 O O A GLN A 1 77 ? 5.264 35.690 30.851 0.50 30.37 289 GLN A O 1
ATOM 716 O O B GLN A 1 77 ? 5.140 35.705 30.722 0.50 30.30 289 GLN A O 1
ATOM 727 N N . ILE A 1 78 ? 4.177 37.330 31.937 1.00 28.00 290 ILE A N 1
ATOM 728 C CA . ILE A 1 78 ? 4.388 38.322 30.892 1.00 24.16 290 ILE A CA 1
ATOM 729 C C . ILE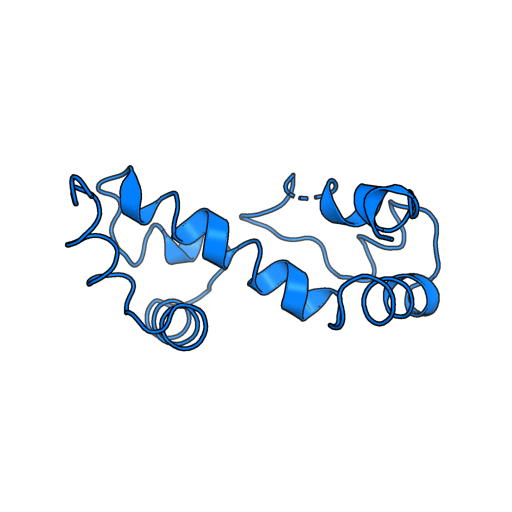 A 1 78 ? 5.883 38.611 30.806 1.00 22.68 290 ILE A C 1
ATOM 730 O O . ILE A 1 78 ? 6.459 38.692 29.697 1.00 21.54 290 ILE A O 1
ATOM 735 N N . GLY A 1 79 ? 6.524 38.746 31.967 1.00 21.74 291 GLY A N 1
ATOM 736 C CA . GLY A 1 79 ? 7.991 38.971 31.970 1.00 20.81 291 GLY A CA 1
ATOM 737 C C . GLY A 1 79 ? 8.690 37.835 31.237 1.00 21.62 291 GLY A C 1
ATOM 738 O O . GLY A 1 79 ? 9.566 38.079 30.407 1.00 21.02 291 GLY A O 1
ATOM 739 N N . LEU A 1 80 ? 8.310 36.595 31.514 1.00 23.50 292 LEU A N 1
ATOM 740 C CA . LEU A 1 80 ? 8.966 35.444 30.841 1.00 25.61 292 LEU A CA 1
ATOM 741 C C . LEU A 1 80 ? 8.700 35.416 29.332 1.00 25.12 292 LEU A C 1
ATOM 742 O O . LEU A 1 80 ? 9.595 35.148 28.537 1.00 25.90 292 LEU A O 1
ATOM 747 N N . ALA A 1 81 ? 7.477 35.750 28.934 1.00 24.25 293 ALA A N 1
ATOM 748 C CA . ALA A 1 81 ? 7.095 35.786 27.519 1.00 24.07 293 ALA A CA 1
ATOM 749 C C . ALA A 1 81 ? 7.821 36.867 26.733 1.00 23.73 293 ALA A C 1
ATOM 750 O O . ALA A 1 81 ? 7.867 36.817 25.505 1.00 25.22 293 ALA A O 1
ATOM 752 N N . CYS A 1 82 ? 8.365 37.869 27.433 1.00 20.39 294 CYS A N 1
ATOM 753 C CA . CYS A 1 82 ? 9.042 38.959 26.758 1.00 18.59 294 CYS A CA 1
ATOM 754 C C . CYS A 1 82 ? 10.543 38.891 27.001 1.00 16.86 294 CYS A C 1
ATOM 755 O O . CYS A 1 82 ? 11.258 39.881 26.799 1.00 16.30 294 CYS A O 1
ATOM 758 N N . GLY A 1 83 ? 11.028 37.715 27.412 1.00 17.59 295 GLY A N 1
ATOM 759 C CA . GLY A 1 83 ? 12.473 37.442 27.457 1.00 17.72 295 GLY A CA 1
ATOM 760 C C . GLY A 1 83 ? 13.186 37.811 28.753 1.00 18.17 295 GLY A C 1
ATOM 761 O O . GLY A 1 83 ? 14.420 37.793 28.795 1.00 18.95 295 GLY A O 1
ATOM 762 N N . PHE A 1 84 ? 12.438 38.191 29.784 1.00 19.09 296 PHE A N 1
ATOM 763 C CA . PHE A 1 84 ? 13.022 38.573 31.070 1.00 20.80 296 PHE A CA 1
ATOM 764 C C . PHE A 1 84 ? 13.303 37.327 31.891 1.00 25.02 296 PHE A C 1
ATOM 765 O O . PHE A 1 84 ? 12.700 36.287 31.648 1.00 26.67 296 PHE A O 1
ATOM 773 N N A SER A 1 85 ? 14.203 37.388 32.850 0.50 26.74 297 SER A N 1
ATOM 774 N N B SER A 1 85 ? 14.249 37.486 32.824 0.50 26.66 297 SER A N 1
ATOM 775 C CA A SER A 1 85 ? 14.451 36.170 33.600 0.50 28.95 297 SER A CA 1
ATOM 776 C CA B SER A 1 85 ? 14.836 36.412 33.644 0.50 28.71 297 SER A CA 1
ATOM 777 C C A SER A 1 85 ? 14.207 36.300 35.064 0.50 28.69 297 SER A C 1
ATOM 778 C C B SER A 1 85 ? 14.149 36.295 34.987 0.50 28.59 297 SER A C 1
ATOM 779 O O A SER A 1 85 ? 14.618 35.432 35.820 0.50 29.77 297 SER A O 1
ATOM 780 O O B SER A 1 85 ? 14.141 35.224 35.579 0.50 29.75 297 SER A O 1
ATOM 785 N N . SER A 1 86 ? 13.578 37.392 35.470 1.00 27.88 298 SER A N 1
ATOM 786 C CA . SER A 1 86 ? 12.936 37.393 36.782 1.00 27.68 298 SER A CA 1
ATOM 787 C C . SER A 1 86 ? 11.885 38.470 36.816 1.00 26.15 298 SER A C 1
ATOM 788 O O . SER A 1 86 ? 11.924 39.433 36.016 1.00 24.71 298 SER A O 1
ATOM 791 N N . GLY A 1 87 ? 10.961 38.305 37.767 1.00 25.83 299 GLY A N 1
ATOM 792 C CA . GLY A 1 87 ? 9.958 39.303 38.021 1.00 25.05 299 GLY A CA 1
ATOM 793 C C . GLY A 1 87 ? 10.563 40.635 38.411 1.00 24.21 299 GLY A C 1
ATOM 794 O O . GLY A 1 87 ? 10.176 41.663 37.829 1.00 23.10 299 GLY A O 1
ATOM 795 N N . PRO A 1 88 ? 11.470 40.642 39.426 1.00 23.75 300 PRO A N 1
ATOM 796 C CA . PRO A 1 88 ? 12.040 41.921 39.836 1.00 22.54 300 PRO A CA 1
ATOM 797 C C . PRO A 1 88 ? 12.780 42.593 38.693 1.00 20.71 300 PRO A C 1
ATOM 798 O O . PRO A 1 88 ? 12.670 43.791 38.532 1.00 19.92 300 PRO A O 1
ATOM 802 N N . HIS A 1 89 ? 13.501 41.833 37.871 1.00 19.00 301 HIS A N 1
ATOM 803 C CA . HIS A 1 89 ? 14.171 42.455 36.728 1.00 17.97 301 HIS A CA 1
ATOM 804 C C . HIS A 1 89 ? 13.172 43.056 35.734 1.00 16.67 301 HIS A C 1
ATOM 805 O O . HIS A 1 89 ? 13.326 44.191 35.296 1.00 16.16 301 HIS A O 1
ATOM 812 N N . PHE A 1 90 ? 12.152 42.286 35.381 1.00 16.27 302 PHE A N 1
ATOM 813 C CA . PHE A 1 90 ? 11.120 42.807 34.485 1.00 15.23 302 PHE A CA 1
ATOM 814 C C . PHE A 1 90 ? 10.460 44.072 35.061 1.00 15.19 302 PHE A C 1
ATOM 815 O O . PHE A 1 90 ? 10.360 45.093 34.370 1.00 14.01 302 PHE A O 1
ATOM 823 N N A SER A 1 91 ? 9.984 44.015 36.308 0.50 14.79 303 SER A N 1
ATOM 824 N N B SER A 1 91 ? 10.030 44.021 36.323 0.50 15.75 303 SER A N 1
ATOM 825 C CA A SER A 1 91 ? 9.188 45.146 36.820 0.50 14.54 303 SER A CA 1
ATOM 826 C CA B SER A 1 91 ? 9.269 45.151 36.876 0.50 16.59 303 SER A CA 1
ATOM 827 C C A SER A 1 91 ? 10.047 46.401 36.987 0.50 14.11 303 SER A C 1
ATOM 828 C C B SER A 1 91 ? 10.107 46.423 37.005 0.50 15.85 303 SER A C 1
ATOM 829 O O A SER A 1 91 ? 9.583 47.513 36.721 0.50 14.28 303 SER A O 1
ATOM 830 O O B SER A 1 91 ? 9.620 47.522 36.741 0.50 15.92 303 SER A O 1
ATOM 835 N N A SER A 1 92 ? 11.300 46.225 37.395 0.33 13.77 304 SER A N 1
ATOM 836 N N B SER A 1 92 ? 11.372 46.274 37.378 0.33 15.57 304 SER A N 1
ATOM 837 N N C SER A 1 92 ? 11.404 46.077 37.274 0.33 15.26 304 SER A N 1
ATOM 838 C CA A SER A 1 92 ? 12.174 47.369 37.602 0.33 13.68 304 SER A CA 1
ATOM 839 C CA B SER A 1 92 ? 12.245 47.431 37.510 0.33 15.71 304 SER A CA 1
ATOM 840 C CA C SER A 1 92 ? 12.212 47.258 37.531 0.33 16.05 304 SER A CA 1
ATOM 841 C C A SER A 1 92 ? 12.529 48.044 36.274 0.33 14.10 304 SER A C 1
ATOM 842 C C B SER A 1 92 ? 12.538 48.070 36.175 0.33 15.78 304 SER A C 1
ATOM 843 C C C SER A 1 92 ? 12.696 47.926 36.235 0.33 16.16 304 SER A C 1
ATOM 844 O O A SER A 1 92 ? 12.489 49.282 36.173 0.33 14.27 304 SER A O 1
ATOM 845 O O B SER A 1 92 ? 12.499 49.301 36.021 0.33 15.80 304 SER A O 1
ATOM 846 O O C SER A 1 92 ? 12.642 49.161 36.083 0.33 16.32 304 SER A O 1
ATOM 853 N N A THR A 1 93 ? 12.872 47.252 35.256 0.50 14.13 305 THR A N 1
ATOM 854 N N B THR A 1 93 ? 12.867 47.225 35.212 0.50 15.61 305 THR A N 1
ATOM 855 C CA A THR A 1 93 ? 13.170 47.861 33.936 0.50 13.73 305 THR A CA 1
ATOM 856 C CA B THR A 1 93 ? 13.178 47.722 33.880 0.50 15.36 305 THR A CA 1
ATOM 857 C C A THR A 1 93 ? 11.928 48.482 33.302 0.50 13.58 305 THR A C 1
ATOM 858 C C B THR A 1 93 ? 11.955 48.420 33.267 0.50 14.46 305 THR A C 1
ATOM 859 O O A THR A 1 93 ? 12.001 49.542 32.660 0.50 13.80 305 THR A O 1
ATOM 860 O O B THR A 1 93 ? 12.064 49.487 32.638 0.50 14.61 305 THR A O 1
ATOM 867 N N . TYR A 1 94 ? 10.791 47.819 33.483 1.00 13.03 306 TYR A N 1
ATOM 868 C CA . TYR A 1 94 ? 9.529 48.361 32.978 1.00 13.47 306 TYR A CA 1
ATOM 869 C C . TYR A 1 94 ? 9.267 49.728 33.635 1.00 13.35 306 TYR A C 1
ATOM 870 O O . TYR A 1 94 ? 8.957 50.700 32.953 1.00 13.25 306 TYR A O 1
ATOM 879 N N . ARG A 1 95 ? 9.402 49.802 34.954 1.00 13.66 307 ARG A N 1
ATOM 880 C CA . ARG A 1 95 ? 9.159 51.058 35.663 1.00 15.19 307 ARG A CA 1
ATOM 881 C C . ARG A 1 95 ? 10.151 52.159 35.233 1.00 15.22 307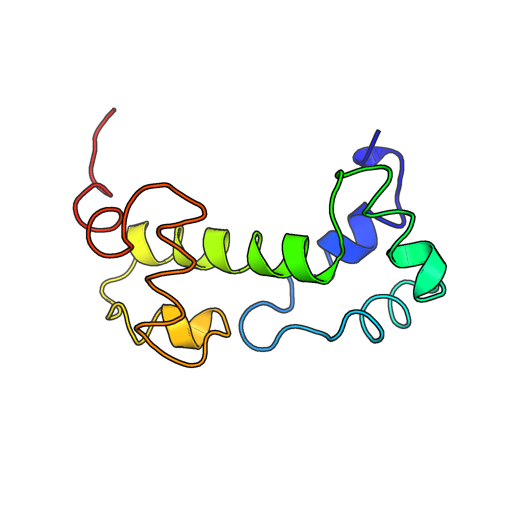 ARG A C 1
ATOM 882 O O . ARG A 1 95 ? 9.780 53.326 35.094 1.00 15.39 307 ARG A O 1
ATOM 890 N N . ASN A 1 96 ? 11.410 51.798 35.046 1.00 14.44 308 ASN A N 1
ATOM 891 C CA . ASN A 1 96 ? 12.381 52.792 34.589 1.00 16.14 308 ASN A CA 1
ATOM 892 C C . ASN A 1 96 ? 12.003 53.341 33.195 1.00 15.30 308 ASN A C 1
ATOM 893 O O . ASN A 1 96 ? 12.166 54.539 32.899 1.00 17.82 308 ASN A O 1
ATOM 898 N N . HIS A 1 97 ? 11.481 52.460 32.344 1.00 13.73 309 HIS A N 1
ATOM 899 C CA . HIS A 1 97 ? 11.212 52.840 30.972 1.00 13.37 309 HIS A CA 1
ATOM 900 C C . HIS A 1 97 ? 9.909 53.649 30.832 1.00 13.69 309 HIS A C 1
ATOM 901 O O . HIS A 1 97 ? 9.887 54.668 30.114 1.00 14.91 309 HIS A O 1
ATOM 908 N N . PHE A 1 98 ? 8.848 53.187 31.504 1.00 14.17 310 PHE A N 1
ATOM 909 C CA . PHE A 1 98 ? 7.507 53.746 31.318 1.00 14.25 310 PHE A CA 1
ATOM 910 C C . PHE A 1 98 ? 7.059 54.656 32.450 1.00 16.75 310 PHE A C 1
ATOM 911 O O . PHE A 1 98 ? 6.003 55.303 32.349 1.00 17.35 310 PHE A O 1
ATOM 919 N N A ASN A 1 99 ? 7.859 54.699 33.511 0.50 17.17 311 ASN A N 1
ATOM 920 N N B ASN A 1 99 ? 7.865 54.708 33.511 0.50 17.71 311 ASN A N 1
ATOM 921 C CA A ASN A 1 99 ? 7.551 55.494 34.705 0.50 18.64 311 ASN A CA 1
ATOM 922 C CA B ASN A 1 99 ? 7.583 55.498 34.730 0.50 19.70 311 ASN A CA 1
ATOM 923 C C A ASN A 1 99 ? 6.243 55.115 35.377 0.50 18.80 311 ASN A C 1
ATOM 924 C C B ASN A 1 99 ? 6.467 54.956 35.626 0.50 19.55 311 ASN A C 1
ATOM 925 O O A ASN A 1 99 ? 5.602 55.960 36.002 0.50 19.26 311 ASN A O 1
ATOM 926 O O B ASN A 1 99 ? 6.177 55.528 36.680 0.50 19.61 311 ASN A O 1
ATOM 935 N N . ILE A 1 100 ? 5.866 53.845 35.222 1.00 18.11 312 ILE A N 1
ATOM 936 C CA . ILE A 1 100 ? 4.847 53.188 36.040 1.00 19.08 312 ILE A CA 1
ATOM 937 C C . ILE A 1 100 ? 5.208 51.730 36.098 1.00 18.15 312 ILE A C 1
ATOM 938 O O . ILE A 1 100 ? 5.918 51.221 35.223 1.00 16.78 312 ILE A O 1
ATOM 943 N N . THR A 1 101 ? 4.703 51.032 37.108 1.00 18.41 313 THR A N 1
ATOM 944 C CA . THR A 1 101 ? 5.011 49.624 37.234 1.00 18.13 313 THR A CA 1
ATOM 945 C C . THR A 1 101 ? 4.093 48.779 36.335 1.00 16.92 313 THR A C 1
ATOM 946 O O . THR A 1 101 ? 3.034 49.254 35.878 1.0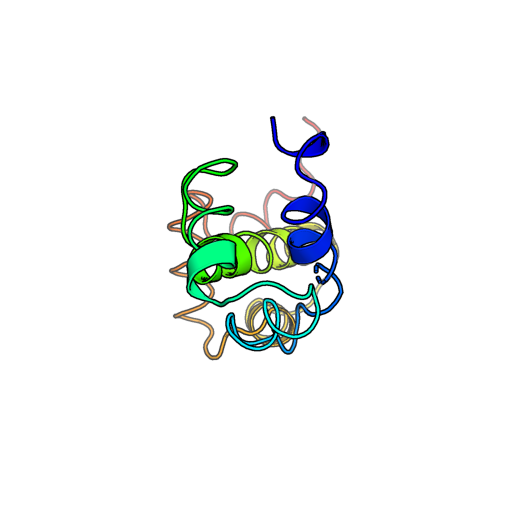0 16.95 313 THR A O 1
ATOM 950 N N . PRO A 1 102 ? 4.480 47.517 36.077 1.00 16.56 314 PRO A N 1
ATOM 951 C CA . PRO A 1 102 ? 3.578 46.645 35.312 1.00 16.57 314 PRO A CA 1
ATOM 952 C C . PRO A 1 102 ? 2.193 46.524 35.959 1.00 16.80 314 PRO A C 1
ATOM 953 O O . PRO A 1 102 ? 1.183 46.545 35.244 1.00 16.11 314 PRO A O 1
ATOM 957 N N . ARG A 1 103 ? 2.141 46.444 37.293 1.00 18.20 315 ARG A N 1
ATOM 958 C CA . ARG A 1 103 ? 0.859 46.333 37.986 1.00 19.16 315 ARG A CA 1
ATOM 959 C C . ARG A 1 103 ? 0.020 47.597 37.773 1.00 17.85 315 ARG A C 1
ATOM 960 O O . ARG A 1 103 ? 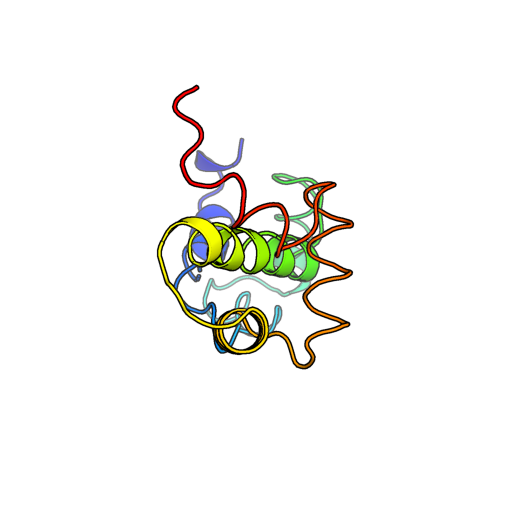-1.211 47.508 37.559 1.00 18.37 315 ARG A O 1
ATOM 968 N N . GLU A 1 104 ? 0.670 48.764 37.759 1.00 17.06 316 GLU A N 1
ATOM 969 C CA . GLU A 1 104 ? -0.059 50.029 37.536 1.00 16.73 316 GLU A CA 1
ATOM 970 C C . GLU A 1 104 ? -0.554 50.066 36.093 1.00 15.21 316 GLU A C 1
ATOM 971 O O . GLU A 1 104 ? -1.676 50.521 35.823 1.00 14.71 316 GLU A O 1
ATOM 977 N N . GLU A 1 105 ? 0.279 49.605 35.156 1.00 14.49 317 GLU A N 1
ATOM 978 C CA . GLU A 1 105 ? -0.125 49.585 33.723 1.00 13.16 317 GLU A CA 1
ATOM 979 C C . GLU A 1 105 ? -1.392 48.724 33.577 1.00 14.35 317 GLU A C 1
ATOM 980 O O . GLU A 1 105 ? -2.380 49.133 32.942 1.00 15.00 317 GLU A O 1
ATOM 986 N N A ARG A 1 106 ? -1.380 47.535 34.169 0.50 14.64 318 ARG A N 1
ATOM 987 N N B ARG A 1 106 ? -1.359 47.542 34.188 0.50 14.32 318 ARG A N 1
ATOM 988 C CA A ARG A 1 106 ? -2.575 46.694 34.067 0.50 15.89 318 ARG A CA 1
ATOM 989 C CA B ARG A 1 106 ? -2.514 46.635 34.170 0.50 15.38 318 ARG A CA 1
ATOM 990 C C A ARG A 1 106 ? -3.785 47.331 34.748 0.50 15.75 318 ARG A C 1
ATOM 991 C C B ARG A 1 106 ? -3.753 47.295 34.766 0.50 15.42 318 ARG A C 1
ATOM 992 O O A ARG A 1 106 ? -4.909 47.288 34.200 0.50 16.16 318 ARG A O 1
ATOM 993 O O B ARG A 1 106 ? -4.858 47.241 34.179 0.50 16.10 318 ARG A O 1
ATOM 1008 N N . ALA A 1 107 ? -3.576 47.970 35.905 1.00 15.77 319 ALA A N 1
ATOM 1009 C CA . ALA A 1 107 ? -4.717 48.613 36.604 1.00 15.67 319 ALA A CA 1
ATOM 1010 C C . ALA A 1 107 ? -5.328 49.706 35.751 1.00 15.42 319 ALA A C 1
ATOM 1011 O O . ALA A 1 107 ? -6.538 49.943 35.825 1.00 15.83 319 ALA A O 1
ATOM 1013 N N . GLN A 1 108 ? -4.487 50.362 34.938 1.00 14.41 320 GLN A N 1
ATOM 1014 C CA . GLN A 1 108 ? -4.951 51.467 34.109 1.00 15.31 320 GLN A CA 1
ATOM 1015 C C . GLN A 1 108 ? -5.392 51.088 32.686 1.00 15.35 320 GLN A C 1
ATOM 1016 O O . GLN A 1 108 ? -5.729 51.998 31.897 1.00 16.69 320 GLN A O 1
ATOM 1022 N N A ARG A 1 109 ? -5.400 49.792 32.344 0.50 14.46 321 ARG A N 1
ATOM 1023 N N B ARG A 1 109 ? -5.406 49.783 32.356 0.50 14.99 321 ARG A N 1
ATOM 1024 C CA A ARG A 1 109 ? -5.617 49.403 30.950 0.50 14.07 321 ARG A CA 1
ATOM 1025 C CA B ARG A 1 109 ? -5.651 49.326 30.976 0.50 15.05 321 ARG A CA 1
ATOM 1026 C C A ARG A 1 109 ? -6.980 49.847 30.397 0.50 14.68 321 ARG A C 1
ATOM 1027 C C B ARG A 1 109 ? -7.000 49.761 30.397 0.50 15.17 321 ARG A C 1
ATOM 1028 O O A ARG A 1 109 ? -7.091 50.117 29.199 0.50 15.10 321 ARG A O 1
ATOM 1029 O O B ARG A 1 109 ? -7.125 49.932 29.180 0.50 15.68 321 ARG A O 1
ATOM 1044 N N . ALA A 1 110 ? -7.985 49.951 31.266 1.00 14.34 322 ALA A N 1
ATOM 1045 C CA . ALA A 1 110 ? -9.350 50.244 30.825 1.00 15.52 322 ALA A CA 1
ATOM 1046 C C . ALA A 1 110 ? -9.620 51.737 30.824 1.00 17.67 322 ALA A C 1
ATOM 1047 O O . ALA A 1 110 ? -10.759 52.134 30.643 1.00 19.57 322 ALA A O 1
ATOM 1049 N N . GLN A 1 111 ? -8.596 52.567 31.016 1.00 19.12 323 GLN A N 1
ATOM 1050 C CA . GLN A 1 111 ? -8.804 54.013 30.960 1.00 23.52 323 GLN A CA 1
ATOM 1051 C C . GLN A 1 111 ? -9.493 54.376 29.651 1.00 26.46 323 GLN A C 1
ATOM 1052 O O . GLN A 1 111 ? -8.995 53.986 28.591 1.00 26.61 323 GLN A O 1
ATOM 1058 N N . PRO A 1 112 ? -10.646 55.090 29.731 1.00 29.65 324 PRO A N 1
ATOM 1059 C CA . PRO A 1 112 ? -11.447 55.443 28.565 1.00 34.05 324 PRO A CA 1
ATOM 1060 C C . PRO A 1 112 ? -10.968 56.730 27.930 1.00 37.60 324 PRO A C 1
ATOM 1061 O O . PRO A 1 112 ? -11.705 57.308 27.123 1.00 40.81 324 PRO A O 1
ATOM 1065 N N . GLY A 1 113 ? -9.777 57.194 28.318 1.00 40.13 325 GLY A N 1
ATOM 1066 C CA . GLY A 1 113 ? -9.233 58.489 27.858 1.00 43.37 325 GLY A CA 1
ATOM 1067 C C . GLY A 1 113 ? -9.959 59.711 28.411 1.00 44.88 325 GLY A C 1
ATOM 1068 O O . GLY A 1 113 ? -11.205 59.763 28.458 1.00 46.38 325 GLY A O 1
#

Organism: Chromobacterium violaceum (strain ATCC 12472 / DSM 30191 / JCM 1249 / CCUG 213 / NBRC 12614 / NCIMB 9131 / NCTC 9757 / MK) (NCBI:txid243365)

Foldseek 3Di:
DQVVVVLQVQLVVLLVQFLNDDDLCVSCVVSPHHSVVNQVSCCVPVVDGPVVVSVVSLLVQLLVCLLDDPDDCAVSCNSRHHDGSVVSQVSNCVVVVDGSVVSNVCSPPPD

B-factor: mean 25.29, std 12.81, range [6.73, 113.72]